Protein AF-A0A2G6DVX3-F1 (afdb_monomer)

Foldseek 3Di:
DDDDDDDDDQQAQAQWADDDPPGHHVVVVVQVVCCVVVVHGDPDDDDPDITGGRD

Secondary structure (DSSP, 8-state):
-----------TT-S-SS--TTS--HHHHHHHHHHHHHSS--S----S----TT-

Radius of gyration: 11.33 Å; Cα contacts (8 Å, |Δi|>4): 64; chains: 1; bounding box: 22×24×30 Å

Solvent-accessible surface area (backbone atoms only — not comparable to full-atom values): 3625 Å² total; per-residue (Å²): 139,88,83,88,80,90,85,87,81,80,23,76,84,24,64,12,29,62,70,53,89,100,53,56,17,51,49,44,54,52,45,52,53,43,19,65,76,67,74,47,69,72,91,77,87,83,74,97,70,83,51,61,58,52,96

pLDDT: mean 95.62, std 2.59, range [85.44, 98.25]

Structure (mmCIF, N/CA/C/O backbone):
data_AF-A0A2G6DVX3-F1
#
_entry.id   AF-A0A2G6DVX3-F1
#
loop_
_atom_site.group_PDB
_atom_site.id
_atom_site.type_s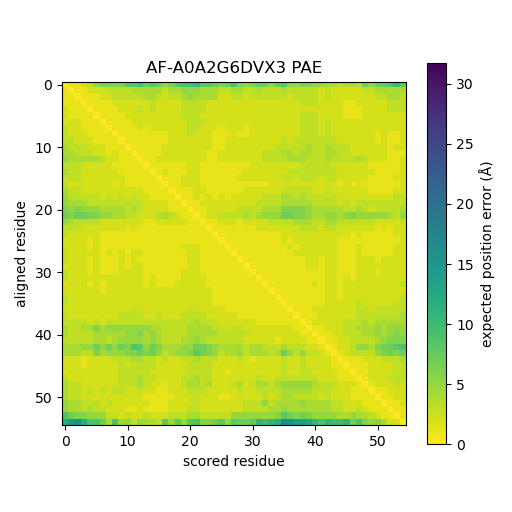ymbol
_atom_site.label_atom_id
_atom_site.label_alt_id
_atom_site.label_comp_id
_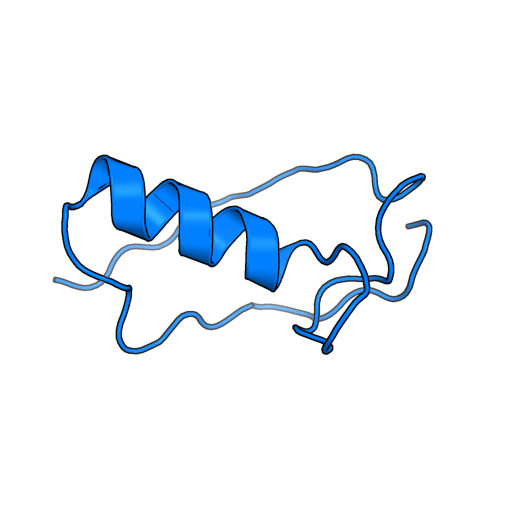atom_site.label_asym_id
_atom_site.label_entity_id
_atom_site.label_seq_id
_atom_site.pdbx_PDB_ins_code
_atom_site.Cartn_x
_atom_site.Cartn_y
_atom_site.Cartn_z
_atom_site.occupancy
_atom_site.B_iso_or_equiv
_atom_site.auth_seq_id
_atom_site.auth_comp_id
_atom_site.auth_asym_id
_atom_site.auth_atom_id
_atom_site.pdbx_PDB_model_num
ATOM 1 N N . MET A 1 1 ? -5.958 -7.143 18.971 1.00 85.44 1 MET A N 1
ATOM 2 C CA . MET A 1 1 ? -6.249 -8.190 17.963 1.00 85.44 1 MET A CA 1
ATOM 3 C C . MET A 1 1 ? -5.147 -8.176 16.910 1.00 85.44 1 MET A C 1
ATOM 5 O O . MET A 1 1 ? -4.636 -7.098 16.636 1.00 85.44 1 MET A O 1
ATOM 9 N N . ARG A 1 2 ? -4.765 -9.327 16.340 1.00 92.12 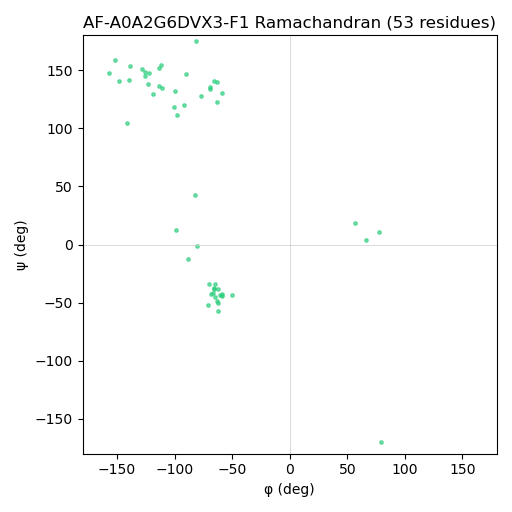2 ARG A N 1
ATOM 10 C CA . ARG A 1 2 ? -3.836 -9.400 15.199 1.00 92.12 2 ARG A CA 1
ATOM 11 C C . ARG A 1 2 ? -4.548 -10.053 14.021 1.00 92.12 2 ARG A C 1
ATOM 13 O O . ARG A 1 2 ? -5.143 -11.109 14.196 1.00 92.12 2 ARG A O 1
ATOM 20 N N . VAL A 1 3 ? -4.489 -9.416 12.857 1.00 93.75 3 VAL A N 1
ATOM 21 C CA . VAL A 1 3 ? -5.183 -9.843 11.634 1.00 93.75 3 VAL A CA 1
ATOM 22 C C . VAL A 1 3 ? -4.159 -9.965 10.510 1.00 93.75 3 VAL A C 1
ATOM 24 O O . VAL A 1 3 ? -3.198 -9.196 10.475 1.00 93.75 3 VAL A O 1
ATOM 27 N N . ARG A 1 4 ? -4.348 -10.935 9.609 1.00 96.75 4 ARG A N 1
ATOM 28 C CA . ARG A 1 4 ? -3.621 -11.012 8.337 1.00 96.75 4 ARG A CA 1
ATOM 29 C C . ARG A 1 4 ? -4.516 -10.454 7.237 1.00 96.75 4 ARG A C 1
ATOM 31 O O . ARG A 1 4 ? -5.676 -10.845 7.154 1.00 96.75 4 ARG A O 1
ATOM 38 N N . LEU A 1 5 ? -3.968 -9.573 6.410 1.00 95.94 5 LEU A N 1
ATOM 39 C CA . LEU A 1 5 ? -4.625 -9.049 5.218 1.00 95.94 5 LEU A CA 1
ATOM 40 C C . LEU A 1 5 ? -3.897 -9.593 3.993 1.00 95.94 5 LEU A C 1
ATOM 42 O O . LEU A 1 5 ? -2.669 -9.550 3.948 1.00 95.94 5 LEU A O 1
ATOM 46 N N . ASP A 1 6 ? -4.654 -10.064 3.009 1.00 97.75 6 ASP A N 1
ATOM 47 C CA . ASP A 1 6 ? -4.128 -10.369 1.683 1.00 97.75 6 ASP A CA 1
ATOM 48 C C . ASP A 1 6 ? -4.494 -9.184 0.773 1.00 97.75 6 ASP A C 1
ATOM 50 O O . ASP A 1 6 ? -5.669 -8.847 0.626 1.00 97.75 6 ASP A O 1
ATOM 54 N N . VAL A 1 7 ? -3.486 -8.502 0.219 1.00 95.81 7 VAL A N 1
ATOM 55 C CA . VAL A 1 7 ? -3.650 -7.228 -0.502 1.00 95.81 7 VAL A CA 1
ATOM 56 C C . VAL A 1 7 ? -3.103 -7.359 -1.919 1.00 95.81 7 VAL A C 1
ATOM 58 O O . VAL A 1 7 ? -2.030 -7.924 -2.128 1.00 95.81 7 VAL A O 1
ATOM 61 N N . ARG A 1 8 ? -3.834 -6.807 -2.889 1.00 96.56 8 ARG A N 1
ATOM 62 C CA . ARG A 1 8 ? -3.372 -6.576 -4.263 1.00 96.56 8 ARG A CA 1
ATOM 63 C C . ARG A 1 8 ? -3.487 -5.096 -4.591 1.00 96.56 8 ARG A C 1
ATOM 65 O O . ARG A 1 8 ? -4.404 -4.435 -4.112 1.00 96.56 8 ARG A O 1
ATOM 72 N N . TYR A 1 9 ? -2.577 -4.611 -5.418 1.00 96.62 9 TYR A N 1
ATOM 73 C CA . TYR A 1 9 ? -2.566 -3.255 -5.950 1.00 96.62 9 TYR A CA 1
ATOM 74 C C . TYR A 1 9 ? -1.871 -3.268 -7.314 1.00 96.62 9 TYR A C 1
ATOM 76 O O . TYR A 1 9 ? -1.120 -4.195 -7.611 1.00 96.62 9 TYR A O 1
ATOM 84 N N . ASP A 1 10 ? -2.153 -2.252 -8.121 1.00 97.19 10 ASP A N 1
ATOM 85 C CA . ASP A 1 10 ? -1.369 -1.883 -9.300 1.00 97.19 10 ASP A CA 1
ATOM 86 C C . AS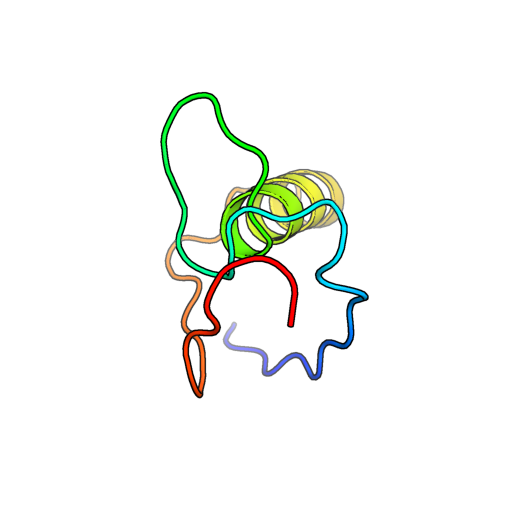P A 1 10 ? -0.329 -0.853 -8.845 1.00 97.19 10 ASP A C 1
ATOM 88 O O . ASP A 1 10 ? -0.704 0.176 -8.277 1.00 97.19 10 ASP A O 1
ATOM 92 N N . GLY A 1 11 ? 0.963 -1.145 -9.006 1.00 97.25 11 GLY A N 1
ATOM 93 C CA . GLY A 1 11 ? 2.036 -0.280 -8.527 1.00 97.25 11 GLY A CA 1
ATOM 94 C C . GLY A 1 11 ? 2.366 0.909 -9.421 1.00 97.25 11 GLY A C 1
ATOM 95 O O . GLY A 1 11 ? 3.233 1.687 -9.026 1.00 97.25 11 GLY A O 1
ATOM 96 N N . THR A 1 12 ? 1.701 1.085 -10.571 1.00 97.50 12 THR A N 1
ATOM 97 C CA . THR A 1 12 ? 2.025 2.127 -11.568 1.00 97.50 12 THR A CA 1
ATOM 98 C C . THR A 1 12 ? 2.157 3.528 -10.952 1.00 97.50 12 THR A C 1
ATOM 100 O O . THR A 1 12 ? 3.126 4.232 -11.228 1.00 97.50 12 THR A O 1
ATOM 103 N N . ASP A 1 13 ? 1.246 3.906 -10.048 1.00 97.00 13 ASP A N 1
ATOM 104 C CA . ASP A 1 13 ? 1.224 5.231 -9.402 1.00 97.00 13 ASP A CA 1
ATOM 105 C C . ASP A 1 13 ? 1.849 5.249 -7.993 1.00 97.00 13 ASP A C 1
ATOM 107 O O . ASP A 1 13 ? 1.679 6.206 -7.225 1.00 97.00 13 ASP A O 1
ATOM 111 N N . PHE A 1 14 ? 2.560 4.184 -7.617 1.00 97.94 14 PHE A N 1
ATOM 112 C CA . PHE A 1 14 ? 3.154 4.022 -6.296 1.00 97.94 14 PHE A CA 1
ATOM 113 C C . PHE A 1 14 ? 4.678 4.024 -6.343 1.00 97.94 14 PHE A C 1
ATOM 115 O O . PHE A 1 14 ? 5.315 3.311 -7.115 1.00 97.94 14 PHE A O 1
ATOM 122 N N . HIS A 1 15 ? 5.281 4.735 -5.392 1.00 97.81 15 HIS A N 1
ATOM 123 C CA . HIS A 1 15 ? 6.723 4.720 -5.139 1.00 97.81 15 HIS A CA 1
ATOM 124 C C . HIS A 1 15 ? 7.125 3.509 -4.276 1.00 97.81 15 HIS A C 1
ATOM 126 O O . HIS A 1 15 ? 7.906 3.618 -3.328 1.00 97.81 15 HIS A O 1
ATOM 132 N N . GLY A 1 16 ? 6.549 2.349 -4.596 1.00 97.38 16 GLY A N 1
ATOM 133 C CA . GLY A 1 16 ? 6.754 1.078 -3.915 1.00 97.38 16 GLY A CA 1
ATOM 134 C C . GLY A 1 16 ? 5.963 0.927 -2.618 1.00 97.38 16 GLY A C 1
ATOM 135 O O . GLY A 1 16 ? 5.069 1.714 -2.278 1.00 97.38 16 GLY A O 1
ATOM 136 N N . TRP A 1 17 ? 6.294 -0.133 -1.880 1.00 97.69 17 TRP A N 1
ATOM 137 C CA . TRP A 1 17 ? 5.613 -0.4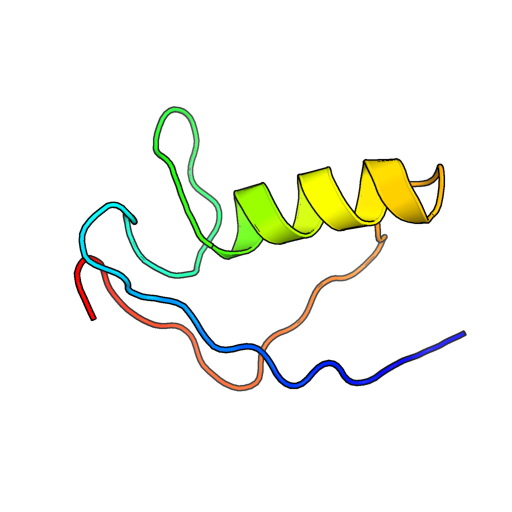63 -0.631 1.00 97.69 17 TRP A CA 1
ATOM 138 C C . TRP A 1 17 ? 5.942 0.513 0.502 1.00 97.69 17 TRP A C 1
ATOM 140 O O . TRP A 1 17 ? 5.041 0.993 1.185 1.00 97.69 17 TRP A O 1
ATOM 150 N N . ALA A 1 18 ? 7.232 0.745 0.759 1.00 96.88 18 ALA A N 1
ATOM 151 C CA . ALA A 1 18 ? 7.691 1.351 2.006 1.00 96.88 18 ALA A CA 1
ATOM 152 C C . ALA A 1 18 ? 7.284 2.825 2.115 1.00 96.88 18 ALA A C 1
ATOM 154 O O . ALA A 1 18 ? 7.507 3.590 1.181 1.00 96.88 18 ALA A O 1
ATOM 155 N N . ALA A 1 19 ? 6.757 3.221 3.278 1.00 94.62 19 ALA A N 1
ATOM 156 C CA . ALA A 1 19 ? 6.345 4.594 3.539 1.00 94.62 19 ALA A CA 1
ATOM 157 C C . ALA A 1 19 ? 7.520 5.572 3.385 1.00 94.62 19 ALA A C 1
ATOM 159 O O . ALA A 1 19 ? 8.595 5.367 3.952 1.00 94.62 19 ALA A O 1
ATOM 160 N N . GLN A 1 20 ? 7.292 6.642 2.628 1.00 93.56 20 GLN A N 1
ATOM 161 C CA . GLN A 1 20 ? 8.267 7.691 2.351 1.00 93.56 20 GLN A CA 1
ATOM 162 C C . GLN A 1 20 ? 7.570 9.058 2.399 1.00 93.56 20 GLN A C 1
ATOM 164 O O . GLN A 1 20 ? 6.432 9.177 1.942 1.00 93.56 20 GLN A O 1
ATOM 169 N N . PRO A 1 21 ? 8.214 10.111 2.930 1.00 94.12 21 PRO A N 1
ATOM 170 C CA . PRO A 1 21 ? 7.615 11.440 2.957 1.00 94.12 21 PRO A CA 1
ATOM 171 C C . PRO A 1 21 ? 7.365 11.986 1.547 1.00 94.12 21 PRO A C 1
ATOM 173 O O . PRO A 1 21 ? 8.241 11.905 0.688 1.00 94.12 21 PRO A O 1
ATOM 176 N N . ARG A 1 22 ? 6.222 12.657 1.355 1.00 94.69 22 ARG A N 1
ATOM 177 C CA . ARG A 1 22 ? 5.859 13.429 0.145 1.00 94.69 22 ARG A CA 1
ATOM 178 C C . ARG A 1 22 ? 5.661 12.622 -1.143 1.00 94.69 22 ARG A C 1
ATOM 180 O O . ARG A 1 22 ? 5.420 13.229 -2.181 1.00 94.69 22 ARG A O 1
ATOM 187 N N . VAL A 1 23 ? 5.738 11.297 -1.092 1.00 97.00 23 VAL A N 1
ATOM 188 C CA . VAL A 1 23 ? 5.432 10.431 -2.233 1.00 97.00 23 VAL A CA 1
ATOM 189 C C . VAL A 1 23 ? 4.381 9.408 -1.843 1.00 97.00 23 VAL A C 1
ATOM 191 O O . VAL A 1 23 ? 4.296 8.975 -0.693 1.00 97.00 23 VAL A O 1
ATOM 194 N N . ARG A 1 24 ? 3.565 9.023 -2.818 1.00 97.50 24 ARG A N 1
ATOM 195 C CA . ARG A 1 24 ? 2.500 8.049 -2.614 1.00 97.50 24 ARG A CA 1
ATOM 196 C C . ARG A 1 24 ? 3.085 6.640 -2.562 1.00 97.50 24 ARG A C 1
ATOM 198 O O . ARG A 1 24 ? 3.835 6.250 -3.454 1.00 97.50 24 ARG A O 1
ATOM 205 N N . THR A 1 25 ? 2.755 5.883 -1.518 1.00 98.25 25 THR A N 1
ATOM 206 C CA . THR A 1 25 ? 3.289 4.533 -1.252 1.00 98.25 25 THR A CA 1
ATOM 207 C C . THR A 1 25 ? 2.171 3.629 -0.756 1.00 98.25 25 THR A C 1
ATOM 209 O O . THR A 1 25 ? 1.205 4.108 -0.157 1.00 98.25 25 THR A O 1
ATOM 212 N N . VAL A 1 26 ? 2.297 2.320 -0.973 1.00 97.69 26 VAL A N 1
ATOM 213 C CA . VAL A 1 26 ? 1.234 1.374 -0.596 1.00 97.69 26 VAL A CA 1
ATOM 214 C C . VAL A 1 26 ? 1.059 1.304 0.925 1.00 97.69 26 VAL A C 1
ATOM 216 O O . VAL A 1 26 ? -0.070 1.312 1.411 1.00 97.69 26 VAL A O 1
ATOM 219 N N . ALA A 1 27 ? 2.152 1.288 1.701 1.00 97.25 27 ALA A N 1
ATOM 220 C CA . ALA A 1 27 ? 2.061 1.271 3.162 1.00 97.25 27 ALA A CA 1
ATOM 221 C C . ALA A 1 27 ? 1.430 2.555 3.724 1.00 97.25 27 ALA A C 1
ATOM 223 O O . ALA A 1 27 ? 0.715 2.481 4.725 1.00 97.25 27 ALA A O 1
ATOM 224 N N . GLY A 1 28 ? 1.675 3.708 3.089 1.00 96.94 28 GLY A N 1
ATOM 225 C CA . GLY A 1 28 ? 1.053 4.981 3.456 1.00 96.94 28 GLY A CA 1
ATOM 226 C C . GLY A 1 28 ? -0.463 4.939 3.281 1.00 96.94 28 GLY A C 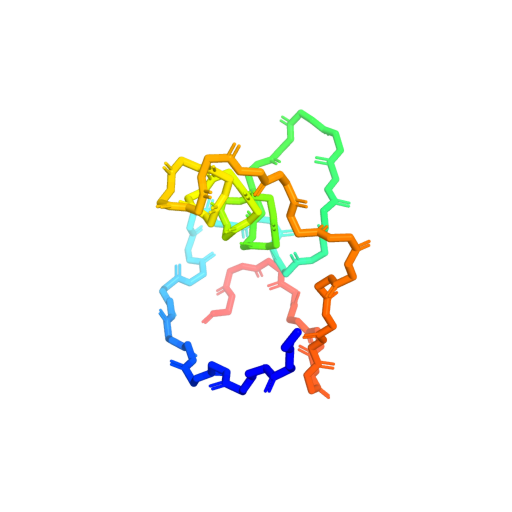1
ATOM 227 O O . GLY A 1 28 ? -1.191 5.077 4.261 1.00 96.94 28 GLY A O 1
ATOM 228 N N . GLU A 1 29 ? -0.932 4.635 2.067 1.00 97.38 29 GLU A N 1
ATOM 229 C CA . GLU A 1 29 ? -2.371 4.539 1.768 1.00 97.38 29 GLU A CA 1
ATOM 230 C C . GLU A 1 29 ? -3.078 3.496 2.639 1.00 97.38 29 GLU A C 1
ATOM 232 O O . GLU A 1 29 ? -4.162 3.745 3.162 1.00 97.38 29 GLU A O 1
ATOM 237 N N . LEU A 1 30 ? -2.463 2.324 2.839 1.00 96.88 30 LEU A N 1
ATOM 238 C CA . LEU A 1 30 ? -3.064 1.280 3.666 1.00 96.88 30 LEU A CA 1
ATOM 239 C C . LEU A 1 30 ? -3.161 1.718 5.134 1.00 96.88 30 LEU A C 1
ATOM 241 O O . LEU A 1 30 ? -4.151 1.418 5.799 1.00 96.88 30 LEU A O 1
ATOM 245 N N . THR A 1 31 ? -2.166 2.450 5.641 1.00 96.88 31 THR A N 1
ATOM 246 C CA . THR A 1 31 ? -2.203 3.010 6.999 1.00 96.88 31 THR A CA 1
ATOM 247 C C . THR A 1 31 ? -3.316 4.045 7.139 1.00 96.88 31 THR A C 1
ATOM 249 O O . THR A 1 31 ? -4.066 3.988 8.116 1.00 96.88 31 THR A O 1
ATOM 252 N N . GLU A 1 32 ? -3.467 4.955 6.174 1.00 97.12 32 GLU A N 1
ATOM 253 C CA . GLU A 1 32 ? -4.536 5.961 6.177 1.00 97.12 32 GLU A CA 1
ATOM 254 C C . GLU A 1 32 ? -5.920 5.304 6.110 1.00 97.12 32 GLU A C 1
ATOM 256 O O . GLU A 1 32 ? -6.752 5.536 6.989 1.00 97.12 32 GLU A O 1
ATOM 261 N N . ALA A 1 33 ? -6.134 4.393 5.158 1.00 97.12 33 ALA A N 1
ATOM 262 C CA . ALA A 1 33 ? -7.394 3.671 5.006 1.00 97.12 33 ALA A CA 1
ATOM 263 C C . ALA A 1 33 ? -7.764 2.872 6.267 1.00 97.12 33 ALA A C 1
ATOM 265 O O . ALA A 1 33 ? -8.907 2.921 6.728 1.00 97.12 33 ALA A O 1
ATOM 266 N N . LEU A 1 34 ? -6.803 2.163 6.872 1.00 96.50 34 LEU A N 1
ATOM 267 C CA . LEU A 1 34 ? -7.035 1.434 8.121 1.00 96.50 34 LEU A CA 1
ATOM 268 C C . LEU A 1 34 ? -7.327 2.378 9.287 1.00 96.50 34 LEU A C 1
ATOM 270 O O . LEU A 1 34 ? -8.202 2.075 10.092 1.00 96.50 34 LEU A O 1
ATOM 274 N N . THR A 1 35 ? -6.657 3.529 9.361 1.00 97.19 35 THR A N 1
ATOM 275 C CA . THR A 1 35 ? -6.939 4.546 10.383 1.00 97.19 35 THR A CA 1
ATOM 276 C C . THR A 1 35 ? -8.374 5.050 10.265 1.00 97.19 35 THR A C 1
ATOM 278 O O . THR A 1 35 ? -9.077 5.147 11.270 1.00 97.19 35 THR A O 1
ATOM 281 N N . THR A 1 36 ? -8.848 5.309 9.044 1.00 98.00 36 THR A N 1
ATOM 282 C CA . THR A 1 36 ? -10.237 5.709 8.793 1.00 98.00 36 THR A CA 1
ATOM 283 C C . THR A 1 36 ? -11.227 4.618 9.200 1.00 98.00 36 THR A C 1
ATOM 285 O O . THR A 1 36 ? -12.192 4.901 9.911 1.00 98.00 36 THR A O 1
ATOM 288 N N . LEU A 1 37 ? -10.993 3.369 8.784 1.00 96.75 37 LEU A N 1
ATOM 289 C CA . LEU A 1 37 ? -11.907 2.252 9.045 1.00 96.75 37 LEU A CA 1
ATOM 290 C C . LEU A 1 37 ? -11.965 1.869 10.528 1.00 96.75 37 LEU A C 1
ATOM 292 O O . LEU A 1 37 ? -13.042 1.609 11.060 1.00 96.75 37 LEU A O 1
ATOM 296 N N . LEU A 1 38 ? -10.811 1.832 11.193 1.00 95.12 38 LEU A N 1
ATOM 297 C CA . LEU A 1 38 ? -10.686 1.405 12.586 1.00 95.12 38 LEU A CA 1
ATOM 298 C C . LEU A 1 38 ? -10.886 2.555 13.579 1.00 95.12 38 LEU A C 1
ATOM 300 O O . LEU A 1 38 ? -11.033 2.300 14.772 1.00 95.12 38 LEU A O 1
ATOM 304 N N . ARG A 1 39 ? -10.893 3.808 13.101 1.00 97.00 39 ARG A N 1
ATOM 305 C CA . ARG A 1 39 ? -10.882 5.037 13.916 1.00 97.00 39 ARG A CA 1
ATOM 306 C C . ARG A 1 39 ? -9.686 5.129 14.881 1.00 97.00 39 ARG A C 1
ATOM 308 O O . ARG A 1 39 ? -9.716 5.907 15.829 1.00 97.00 39 ARG A O 1
ATOM 315 N N . GLU A 1 40 ? -8.634 4.355 14.627 1.00 94.69 40 GLU A N 1
ATOM 316 C CA . GLU A 1 40 ? -7.349 4.351 15.332 1.00 94.69 40 GLU A CA 1
ATOM 317 C C . GLU A 1 40 ? -6.256 3.963 14.329 1.00 94.69 40 GLU A C 1
ATOM 319 O O . GLU A 1 40 ? -6.456 3.074 13.498 1.00 94.69 40 GLU A O 1
ATOM 324 N N . ALA A 1 41 ? -5.090 4.606 14.414 1.00 91.88 41 ALA A N 1
ATOM 325 C CA . ALA A 1 41 ? -3.958 4.255 13.567 1.00 91.88 41 ALA A CA 1
ATOM 326 C C . ALA A 1 41 ? -3.380 2.878 13.946 1.00 91.88 41 ALA A C 1
ATOM 328 O O . ALA A 1 41 ? -3.165 2.601 15.134 1.00 91.88 41 ALA A O 1
ATOM 329 N N . PRO A 1 42 ? -3.077 2.003 12.967 1.00 92.62 42 PRO A N 1
ATOM 330 C CA . PRO A 1 42 ? -2.474 0.713 13.259 1.00 92.62 42 PRO A CA 1
ATOM 331 C C . PRO A 1 42 ? -1.093 0.914 13.889 1.00 92.62 42 PRO A C 1
ATOM 333 O O . PRO A 1 42 ? -0.200 1.510 13.295 1.00 92.62 42 PRO A O 1
ATOM 336 N N . ARG A 1 43 ? -0.901 0.371 15.096 1.00 89.81 43 ARG A N 1
ATOM 337 C CA . ARG A 1 43 ? 0.371 0.498 15.831 1.00 89.81 43 ARG A CA 1
ATOM 338 C C . ARG A 1 43 ? 1.542 -0.146 15.095 1.00 89.81 43 ARG A C 1
ATOM 340 O O . ARG A 1 43 ? 2.638 0.388 15.135 1.00 89.81 43 ARG A O 1
ATOM 347 N N . ASN A 1 44 ? 1.300 -1.290 14.450 1.00 90.56 44 ASN A N 1
ATOM 348 C CA . ASN A 1 44 ? 2.303 -2.063 13.723 1.00 90.56 44 ASN A CA 1
ATOM 349 C C . ASN A 1 44 ? 1.688 -2.637 12.441 1.00 90.56 44 ASN A C 1
ATOM 351 O O . ASN A 1 44 ? 0.946 -3.619 12.499 1.00 90.56 44 ASN A O 1
ATOM 355 N N . LEU A 1 45 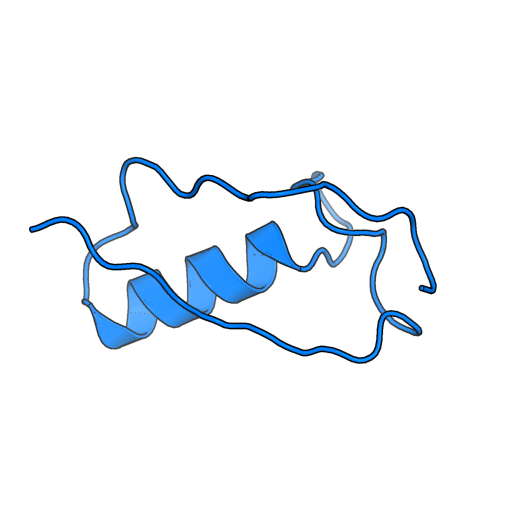? 2.022 -2.047 11.293 1.00 94.19 45 LEU A N 1
ATOM 356 C CA . LEU A 1 45 ? 1.741 -2.616 9.976 1.00 94.19 45 LEU A CA 1
ATOM 357 C C . LEU A 1 45 ? 3.005 -3.317 9.466 1.00 94.19 45 LEU A C 1
ATOM 359 O O . LEU A 1 45 ? 4.008 -2.668 9.173 1.00 94.19 45 LEU A O 1
ATOM 363 N N . THR A 1 46 ? 2.969 -4.645 9.378 1.00 95.56 46 THR A N 1
ATOM 364 C CA . THR A 1 46 ? 4.075 -5.457 8.853 1.00 95.56 46 THR A CA 1
ATOM 365 C C . THR A 1 46 ? 3.686 -6.109 7.532 1.00 95.56 46 THR A C 1
ATOM 367 O O . THR A 1 46 ? 2.508 -6.331 7.260 1.00 95.56 46 THR A O 1
ATOM 370 N N . VAL A 1 47 ? 4.684 -6.420 6.702 1.00 97.06 47 VAL A N 1
ATOM 371 C CA . VAL A 1 47 ? 4.486 -7.003 5.369 1.00 97.06 47 VAL A CA 1
ATOM 372 C C . VAL A 1 47 ? 5.328 -8.261 5.195 1.00 97.06 47 VAL A C 1
ATOM 374 O O . VAL A 1 47 ? 6.397 -8.377 5.791 1.00 97.06 47 VAL A O 1
ATOM 377 N N . ALA A 1 48 ? 4.855 -9.190 4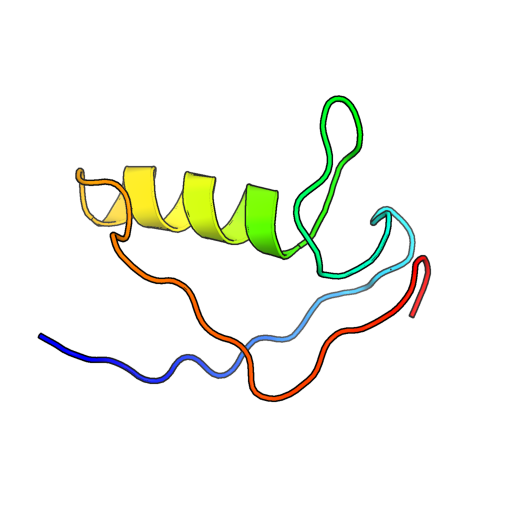.364 1.00 97.25 48 ALA A N 1
ATOM 378 C CA . ALA A 1 48 ? 5.603 -10.393 4.001 1.00 97.25 48 ALA A CA 1
ATOM 379 C C . ALA A 1 48 ? 6.813 -10.090 3.096 1.00 97.25 48 ALA A C 1
ATOM 381 O O . ALA A 1 48 ? 7.848 -10.736 3.218 1.00 97.25 48 ALA A O 1
ATOM 382 N N . GLY A 1 49 ? 6.699 -9.093 2.215 1.00 95.56 49 GLY A N 1
ATOM 383 C CA . GLY A 1 49 ? 7.768 -8.639 1.332 1.00 95.56 49 GLY A CA 1
ATOM 384 C C . GLY A 1 49 ? 7.531 -7.198 0.895 1.00 95.56 49 GLY A C 1
ATOM 385 O O . GLY A 1 49 ? 6.388 -6.761 0.781 1.00 95.56 49 GLY A O 1
ATOM 386 N N . ARG A 1 50 ? 8.613 -6.447 0.688 1.00 96.19 50 ARG A N 1
ATOM 387 C CA . ARG A 1 50 ? 8.548 -5.088 0.135 1.00 96.19 50 ARG A CA 1
ATOM 388 C C . ARG A 1 50 ? 8.650 -5.162 -1.385 1.00 96.19 50 ARG A C 1
ATOM 390 O O . ARG A 1 50 ? 9.360 -6.020 -1.898 1.00 96.19 50 ARG A O 1
ATOM 397 N N . THR A 1 51 ? 7.978 -4.249 -2.068 1.00 96.94 51 THR A N 1
ATOM 398 C CA . THR A 1 51 ? 8.080 -4.038 -3.515 1.00 96.94 51 THR A CA 1
ATOM 399 C C . THR A 1 51 ? 8.704 -2.682 -3.808 1.00 96.94 51 THR A C 1
ATOM 401 O O . THR A 1 51 ? 8.569 -1.742 -3.011 1.00 96.94 51 THR A O 1
ATOM 404 N N . ASP A 1 52 ? 9.370 -2.602 -4.956 1.00 96.69 52 ASP A N 1
ATOM 405 C CA . ASP A 1 52 ? 9.882 -1.357 -5.521 1.00 96.69 52 ASP A CA 1
ATOM 406 C C . ASP A 1 52 ? 8.771 -0.597 -6.268 1.00 96.69 52 ASP A C 1
ATOM 408 O O . ASP A 1 52 ? 7.631 -1.057 -6.361 1.00 96.69 52 ASP A O 1
ATOM 412 N N . ALA A 1 53 ? 9.080 0.605 -6.751 1.00 95.44 53 ALA A N 1
ATOM 413 C CA . ALA A 1 53 ? 8.131 1.440 -7.483 1.00 95.44 53 ALA A CA 1
ATOM 414 C C . ALA A 1 53 ? 7.721 0.814 -8.827 1.00 95.44 53 ALA A 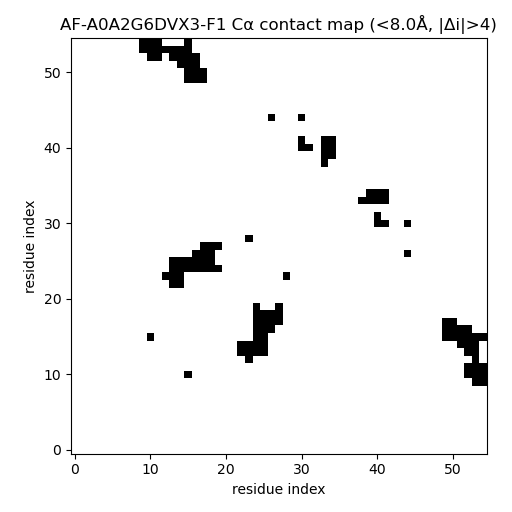C 1
ATOM 416 O O . ALA A 1 53 ? 8.570 0.276 -9.536 1.00 95.44 53 ALA A O 1
ATOM 417 N N . GLY A 1 54 ? 6.440 0.936 -9.189 1.00 90.69 54 GLY A N 1
ATOM 418 C CA . GLY A 1 54 ? 5.936 0.519 -10.503 1.00 90.69 54 GLY A CA 1
ATOM 419 C C . GLY A 1 54 ? 5.720 -0.986 -10.716 1.00 90.69 54 GLY A C 1
ATOM 420 O O . GLY A 1 54 ? 5.519 -1.381 -11.861 1.00 90.69 54 GLY A O 1
ATOM 421 N N . VAL A 1 55 ? 5.788 -1.817 -9.666 1.00 89.12 55 VAL A N 1
ATOM 422 C CA . VAL A 1 55 ? 5.506 -3.273 -9.722 1.00 89.12 55 VAL A CA 1
ATOM 423 C C . VAL A 1 55 ? 4.011 -3.553 -9.798 1.00 89.12 55 VAL A C 1
ATOM 425 O O . VAL A 1 55 ? 3.609 -4.331 -10.687 1.00 89.12 55 VAL A O 1
#

Nearest PDB structures (foldseek):
  2nr0-assembly1_B  TM=9.184E-01  e=3.568E-02  Escherichia coli K-12
  1x3c-assembly1_A  TM=3.628E-01  e=4.765E+00  Homo sapiens

Sequence (55 aa):
MRVRLDVRYDGTDFHGWAAQPRVRTVAGELTEALTTLLREAPRNLTVAGRTDAGV

Mean predicted aligned error: 2.42 Å